Protein AF-A0A7J6HMN9-F1 (afdb_monomer_lite)

InterPro domains:
  IPR002171 Large ribosomal subunit protein uL2 [PTHR13691] (35-119)
  IPR008991 Translation protein SH3-like domain superfamily [SSF50104] (35-118)
  IPR014726 Large ribosomal subunit protein uL2, domain 3 [G3DSA:4.10.950.10] (50-120)
  IPR022669 Large ribosomal subunit protein uL2, C-terminal [PF03947] (35-96)
  IPR022669 Large ribosomal subunit protein uL2, C-terminal [SM01382] (4-98)

Secondary structure (DSSP, 8-state):
---------SSS--STT---EE-SSTTEEEETTEEEE--TT-----S--S-GGGGG----SHHHHHHTT------TT--SSSS----SSS-B-TTS-B-SS---S-TT-GGGTTEEEPPP-

Foldseek 3Di:
DDPPDDAPADDQDDDQAWFWDDDPPPQWIDTPAFIFGDDPPHDDDGDHHHDNCPVVDDLPDPVSVVVVVDDDDDAPQDDDPDDDDSPDPAGADRVRHGPPPDDPDDPDDPRPVGTPGDGDD

Structure (mmCIF, N/CA/C/O backbone):
data_AF-A0A7J6HMN9-F1
#
_entry.id   AF-A0A7J6HMN9-F1
#
loop_
_atom_site.group_PDB
_atom_site.id
_atom_site.type_symbol
_atom_site.label_atom_id
_atom_site.label_alt_id
_atom_site.label_comp_id
_atom_site.label_asym_id
_atom_site.label_entity_id
_atom_site.label_seq_id
_atom_site.pdbx_PDB_ins_code
_atom_site.Cartn_x
_atom_site.Cartn_y
_atom_site.Cartn_z
_atom_site.occupancy
_atom_site.B_iso_or_equiv
_atom_site.auth_seq_id
_atom_site.auth_comp_id
_atom_site.auth_asym_id
_atom_site.auth_atom_id
_atom_site.pdbx_PDB_model_num
ATOM 1 N N . MET A 1 1 ? -4.860 8.380 37.973 1.00 33.72 1 MET A N 1
ATOM 2 C CA . MET A 1 1 ? -3.683 8.611 37.107 1.00 33.72 1 MET A CA 1
ATOM 3 C C . MET A 1 1 ? -4.056 8.237 35.680 1.00 33.72 1 MET A C 1
ATOM 5 O O . MET A 1 1 ? -3.964 7.081 35.296 1.00 33.72 1 MET A O 1
ATOM 9 N N . SER A 1 2 ? -4.600 9.194 34.938 1.00 28.80 2 SER A N 1
ATOM 10 C CA . SER A 1 2 ? -5.082 9.038 33.564 1.00 28.80 2 SER A CA 1
ATOM 11 C C . SER A 1 2 ? -3.951 9.387 32.592 1.00 28.80 2 SER A C 1
ATOM 13 O O . SER A 1 2 ? -3.467 10.518 32.643 1.00 28.80 2 SER A O 1
ATOM 15 N N . PRO A 1 3 ? -3.507 8.483 31.699 1.00 41.59 3 PRO A N 1
ATOM 16 C CA . PRO A 1 3 ? -2.593 8.877 30.645 1.00 41.59 3 PRO A CA 1
ATOM 17 C C . PRO A 1 3 ? -3.414 9.576 29.559 1.00 41.59 3 PRO A C 1
ATOM 19 O O . PRO A 1 3 ? -4.092 8.941 28.751 1.00 41.59 3 PRO A O 1
ATOM 22 N N . THR A 1 4 ? -3.377 10.904 29.558 1.00 38.19 4 THR A N 1
ATOM 23 C CA . THR A 1 4 ? -3.766 11.734 28.420 1.00 38.19 4 THR A CA 1
ATOM 24 C C . THR A 1 4 ? -2.778 11.479 27.285 1.00 38.19 4 THR A C 1
ATOM 26 O O . THR A 1 4 ? -1.744 12.132 27.168 1.00 38.19 4 THR A O 1
ATOM 29 N N . LEU A 1 5 ? -3.062 10.485 26.441 1.00 35.59 5 LEU A N 1
ATOM 30 C CA . LEU A 1 5 ? -2.359 10.386 25.167 1.00 35.59 5 LEU A CA 1
ATOM 31 C C . LEU A 1 5 ? -2.812 11.557 24.279 1.00 35.59 5 LEU A C 1
ATOM 33 O O . LEU A 1 5 ? -4.018 11.766 24.123 1.00 35.59 5 LEU A O 1
ATOM 37 N N . PRO A 1 6 ? -1.868 12.340 23.733 1.00 35.75 6 PRO A N 1
ATOM 38 C CA . PRO A 1 6 ? -2.173 13.561 23.013 1.00 35.75 6 PRO A CA 1
ATOM 39 C C . PRO A 1 6 ? -2.920 13.262 21.715 1.00 35.75 6 PRO A C 1
ATOM 41 O O . PRO A 1 6 ? -2.735 12.228 21.073 1.00 35.75 6 PRO A O 1
ATOM 44 N N . VAL A 1 7 ? -3.755 14.226 21.344 1.00 35.34 7 VAL A N 1
ATOM 45 C CA . VAL A 1 7 ? -4.478 14.371 20.082 1.00 35.34 7 VAL A CA 1
ATOM 46 C C . VAL A 1 7 ? -3.579 14.003 18.891 1.00 35.34 7 VAL A C 1
ATOM 48 O O . VAL A 1 7 ? -2.759 14.799 18.445 1.00 35.34 7 VAL A O 1
ATOM 51 N N . ILE A 1 8 ? -3.750 12.800 18.334 1.00 36.91 8 ILE A N 1
ATOM 52 C CA . ILE A 1 8 ? -3.221 12.450 17.007 1.00 36.91 8 ILE A CA 1
ATOM 53 C C . ILE A 1 8 ? -4.286 12.862 15.985 1.00 36.91 8 ILE A C 1
ATOM 55 O O . ILE A 1 8 ? -4.951 12.026 15.376 1.00 36.91 8 ILE A O 1
ATOM 59 N N . CYS A 1 9 ? -4.501 14.167 15.833 1.00 34.84 9 CYS A N 1
ATOM 60 C CA . CYS A 1 9 ? -5.317 14.692 14.745 1.00 34.84 9 CYS A CA 1
ATOM 61 C C . CYS A 1 9 ? -4.461 14.661 13.467 1.00 34.84 9 CYS A C 1
ATOM 63 O O . CYS A 1 9 ? -3.530 15.448 13.328 1.00 34.84 9 CYS A O 1
ATOM 65 N N . GLY A 1 10 ? -4.716 13.709 12.560 1.00 51.78 10 GLY A N 1
ATOM 66 C CA . GLY A 1 10 ? -4.296 13.850 11.155 1.00 51.78 10 GLY A CA 1
ATOM 67 C C . GLY A 1 10 ? -3.408 12.771 10.523 1.00 51.78 10 GLY A C 1
ATOM 68 O O . GLY A 1 10 ? -2.975 12.958 9.393 1.00 51.78 10 GLY A O 1
ATOM 69 N N . SER A 1 11 ? -3.121 11.637 11.171 1.00 59.47 11 SER A N 1
ATOM 70 C CA . SER A 1 11 ? -2.166 10.662 10.594 1.00 59.47 11 SER A CA 1
ATOM 71 C C . SER A 1 11 ? -2.763 9.607 9.651 1.00 59.47 11 SER A C 1
ATOM 73 O O . SER A 1 11 ? -2.007 8.877 9.008 1.00 59.47 11 SER A O 1
ATOM 75 N N . ILE A 1 12 ? -4.091 9.478 9.581 1.00 65.31 12 ILE A N 1
ATOM 76 C CA . ILE A 1 12 ? -4.723 8.323 8.926 1.00 65.31 12 ILE A CA 1
ATOM 77 C C . ILE A 1 12 ? -4.803 8.514 7.404 1.00 65.31 12 ILE A C 1
ATOM 79 O O . ILE A 1 12 ? -4.440 7.590 6.678 1.00 65.31 12 ILE A O 1
ATOM 83 N N . ASP A 1 13 ? -5.149 9.716 6.923 1.00 59.06 13 ASP A N 1
ATOM 84 C CA . ASP A 1 13 ? -5.422 9.962 5.501 1.00 59.06 13 ASP A CA 1
ATOM 85 C C . ASP A 1 13 ? -4.844 11.296 5.015 1.00 59.06 13 ASP A C 1
ATOM 87 O O . ASP A 1 13 ? -5.445 12.356 5.157 1.00 59.06 13 ASP A O 1
ATOM 91 N N . ILE A 1 14 ? -3.650 11.231 4.420 1.00 60.50 14 ILE A N 1
ATOM 92 C CA . ILE A 1 14 ? -2.904 12.409 3.930 1.00 60.50 14 ILE A CA 1
ATOM 93 C C . ILE A 1 14 ? -2.826 12.420 2.388 1.00 60.50 14 ILE A C 1
ATOM 95 O O . ILE A 1 14 ? -2.354 13.376 1.779 1.00 60.50 14 ILE A O 1
ATOM 99 N N . SER A 1 15 ? -3.282 11.358 1.715 1.00 64.12 15 SER A N 1
ATOM 100 C CA . SER A 1 15 ? -3.125 11.230 0.261 1.00 64.12 15 SER A CA 1
ATOM 101 C C . SER A 1 15 ? -4.363 11.674 -0.522 1.00 64.12 15 SER A C 1
ATOM 103 O O . SER A 1 15 ? -5.499 11.387 -0.151 1.00 64.12 15 SER A O 1
ATOM 105 N N . SER A 1 16 ? -4.110 12.320 -1.660 1.00 58.91 16 SER A N 1
ATOM 106 C CA . SER A 1 16 ? -5.040 13.036 -2.553 1.00 58.91 16 SER A CA 1
ATOM 107 C C . SER A 1 16 ? -6.176 12.227 -3.197 1.00 58.91 16 SER A C 1
ATOM 109 O O . SER A 1 16 ? -6.905 12.729 -4.045 1.00 58.91 16 SER A O 1
ATOM 111 N N . SER A 1 17 ? -6.315 10.949 -2.856 1.00 60.97 17 SER A N 1
ATOM 112 C CA . SER A 1 17 ? -7.344 10.053 -3.411 1.00 60.97 17 SER A CA 1
ATOM 113 C C . SER A 1 17 ? -8.040 9.215 -2.341 1.00 60.97 17 SER A C 1
ATOM 115 O O . SER A 1 17 ? -8.828 8.331 -2.662 1.00 60.97 17 SER A O 1
ATOM 117 N N . THR A 1 18 ? -7.766 9.490 -1.067 1.00 65.69 18 THR A N 1
ATOM 118 C CA . THR A 1 18 ? -8.291 8.701 0.043 1.00 65.69 18 THR A CA 1
ATOM 119 C C . THR A 1 18 ? -9.492 9.378 0.684 1.00 65.69 18 THR A C 1
ATOM 121 O O . THR A 1 18 ? -9.469 10.586 0.917 1.00 65.69 18 THR A O 1
ATOM 124 N N . SER A 1 19 ? -10.528 8.594 0.989 1.00 64.19 19 SER A N 1
ATOM 125 C CA . SER A 1 19 ? -11.664 9.021 1.803 1.00 64.19 19 SER A CA 1
ATOM 126 C C . SER A 1 19 ? -11.886 8.074 2.982 1.00 64.19 19 SER A C 1
ATOM 128 O O . SER A 1 19 ? -11.823 6.849 2.842 1.00 64.19 19 SER A O 1
ATOM 130 N N . ILE A 1 20 ? -12.171 8.664 4.144 1.00 67.94 20 ILE A N 1
ATOM 131 C CA . ILE A 1 20 ? -12.697 7.949 5.305 1.00 67.94 20 ILE A CA 1
ATOM 132 C C . ILE A 1 20 ? -14.179 7.701 5.067 1.00 67.94 20 ILE A C 1
ATOM 134 O O . ILE A 1 20 ? -14.934 8.638 4.806 1.00 67.94 20 ILE A O 1
ATOM 138 N N . LYS A 1 21 ? -14.603 6.445 5.207 1.00 67.38 21 LYS A N 1
ATOM 139 C CA . LYS A 1 21 ? -16.022 6.089 5.264 1.00 67.38 21 LYS A CA 1
ATOM 140 C C . LYS A 1 21 ? -16.345 5.609 6.684 1.00 67.38 21 LYS A C 1
ATOM 142 O O . LYS A 1 21 ? -15.763 4.600 7.100 1.00 67.38 21 LYS A O 1
ATOM 147 N N . PRO A 1 22 ? -17.207 6.315 7.439 1.00 63.06 22 PRO A N 1
ATOM 148 C CA . PRO A 1 22 ? -17.707 5.807 8.711 1.00 63.06 22 PRO A CA 1
ATOM 149 C C . PRO A 1 22 ? -18.654 4.627 8.447 1.00 63.06 22 PRO A C 1
ATOM 151 O O . PRO A 1 22 ? -19.490 4.701 7.547 1.00 63.06 22 PRO A O 1
ATOM 154 N N . TYR A 1 23 ? -18.519 3.534 9.199 1.00 60.91 23 TYR A N 1
ATOM 155 C CA . TYR A 1 23 ? -19.488 2.433 9.176 1.00 60.91 23 TYR A CA 1
ATOM 156 C C . TYR A 1 23 ? -20.472 2.643 10.319 1.00 60.91 23 TYR A C 1
ATOM 158 O O . TYR A 1 23 ? -20.084 3.068 11.400 1.00 60.91 23 TYR A O 1
ATOM 166 N N . ALA A 1 24 ? -21.745 2.335 10.075 1.00 49.50 24 ALA A N 1
ATOM 167 C CA . ALA A 1 24 ? -22.843 2.547 11.020 1.00 49.50 24 ALA A CA 1
ATOM 168 C C . ALA A 1 24 ? -22.782 1.664 12.288 1.00 49.50 24 ALA A C 1
ATOM 170 O O . ALA A 1 24 ? -23.640 1.787 13.154 1.00 49.50 24 ALA A O 1
ATOM 171 N N . LEU A 1 25 ? -21.787 0.779 12.408 1.00 45.41 25 LEU A N 1
ATOM 172 C CA . LEU A 1 25 ? -21.532 0.002 13.620 1.00 45.41 25 LEU A CA 1
ATOM 173 C C . LEU A 1 25 ? -20.460 0.727 14.429 1.00 45.41 25 LEU A C 1
ATOM 175 O O . LEU A 1 25 ? -19.395 1.042 13.893 1.00 45.41 25 LEU A O 1
ATOM 179 N N . GLU A 1 26 ? -20.776 1.018 15.687 1.00 51.31 26 GLU A N 1
ATOM 180 C CA . GLU A 1 26 ? -20.001 1.905 16.550 1.00 51.31 26 GLU A CA 1
ATOM 181 C C . GLU A 1 26 ? -18.478 1.669 16.460 1.00 51.31 26 GLU A C 1
ATOM 183 O O . GLU A 1 26 ? -17.975 0.554 16.581 1.00 51.31 26 GLU A O 1
ATOM 188 N N . GLU A 1 27 ? -17.754 2.769 16.230 1.00 59.12 27 GLU A N 1
ATOM 189 C CA . GLU A 1 27 ? -16.289 2.907 16.298 1.00 59.12 27 GLU A CA 1
ATOM 190 C C . GLU A 1 27 ? -15.428 2.235 15.214 1.00 59.12 27 GLU A C 1
ATOM 192 O O . GLU A 1 27 ? -14.200 2.235 15.329 1.00 59.12 27 GLU A O 1
ATOM 197 N N . ALA A 1 28 ? -16.005 1.738 14.115 1.00 58.47 28 ALA A N 1
ATOM 198 C CA . ALA A 1 28 ? -15.229 1.201 12.992 1.00 58.47 28 ALA A CA 1
ATOM 199 C C . ALA A 1 28 ? -15.070 2.199 11.824 1.00 58.47 28 ALA A C 1
ATOM 201 O O . ALA A 1 28 ? -16.038 2.677 11.231 1.00 58.47 28 ALA A O 1
ATOM 202 N N . CYS A 1 29 ? -13.823 2.456 11.424 1.00 63.69 29 CYS A N 1
ATOM 203 C CA . CYS A 1 29 ? -13.469 3.264 10.257 1.00 63.69 29 CYS A CA 1
ATOM 204 C C . CYS A 1 29 ? -12.817 2.393 9.175 1.00 63.69 29 CYS A C 1
ATOM 206 O O . CYS A 1 29 ? -11.957 1.553 9.482 1.00 63.69 29 CYS A O 1
ATOM 208 N N . THR A 1 30 ? -13.177 2.595 7.897 1.00 63.91 30 THR A N 1
ATOM 209 C CA . THR A 1 30 ? -12.350 2.052 6.807 1.00 63.91 30 THR A CA 1
ATOM 210 C C . THR A 1 30 ? -11.293 3.009 6.334 1.00 63.91 30 THR A C 1
ATOM 212 O O . THR A 1 30 ? -11.588 4.136 5.945 1.00 63.91 30 THR A O 1
ATOM 215 N N . VAL A 1 31 ? -10.095 2.452 6.206 1.00 65.12 31 VAL A N 1
ATOM 216 C CA . VAL A 1 31 ? -8.944 3.093 5.584 1.00 65.12 31 VAL A CA 1
ATOM 217 C C . VAL A 1 31 ? -8.574 2.273 4.352 1.00 65.12 31 VAL A C 1
ATOM 219 O O . VAL A 1 31 ? -8.074 1.146 4.469 1.00 65.12 31 VAL A O 1
ATOM 222 N N . TRP A 1 32 ? -8.869 2.839 3.178 1.00 60.47 32 TRP A N 1
ATOM 223 C CA . TRP A 1 32 ? -8.609 2.333 1.819 1.00 60.47 32 TRP A CA 1
ATOM 224 C C . TRP A 1 32 ? -9.237 0.991 1.407 1.00 60.47 32 TRP A C 1
ATOM 226 O O . TRP A 1 32 ? -9.614 0.870 0.258 1.00 60.47 32 TRP A O 1
ATOM 236 N N . GLU A 1 33 ? -9.354 -0.002 2.293 1.00 67.94 33 GLU A N 1
ATOM 237 C CA . GLU A 1 33 ? -9.931 -1.349 2.046 1.00 67.94 33 GLU A CA 1
ATOM 238 C C . GLU A 1 33 ? -9.914 -2.236 3.321 1.00 67.94 33 GLU A C 1
ATOM 240 O O . GLU A 1 33 ? -10.546 -3.299 3.371 1.00 67.94 33 GLU A O 1
ATOM 245 N N . GLY A 1 34 ? -9.183 -1.825 4.370 1.00 78.88 34 GLY A N 1
ATOM 246 C CA . GLY A 1 34 ? -9.171 -2.467 5.690 1.00 78.88 34 GLY A CA 1
ATOM 247 C C . GLY A 1 34 ? -10.059 -1.738 6.701 1.00 78.88 34 GLY A C 1
ATOM 248 O O . GLY A 1 34 ? -10.296 -0.540 6.562 1.00 78.88 34 GLY A O 1
ATOM 249 N N . VAL A 1 35 ? -10.510 -2.455 7.733 1.00 83.75 35 VAL A N 1
ATOM 250 C CA . VAL A 1 35 ? -11.382 -1.928 8.798 1.00 83.75 35 VAL A CA 1
ATOM 251 C C . VAL A 1 35 ? -10.612 -1.907 10.116 1.00 83.75 35 VAL A C 1
ATOM 253 O O . VAL A 1 35 ? -10.000 -2.918 10.490 1.00 83.75 35 VAL A O 1
ATOM 256 N N . ARG A 1 36 ? -10.634 -0.768 10.814 1.00 85.25 36 ARG A N 1
ATOM 257 C CA . ARG A 1 36 ? -9.992 -0.591 12.123 1.00 85.25 36 ARG A CA 1
ATOM 258 C C . ARG A 1 36 ? -10.886 0.168 13.094 1.00 85.25 36 ARG A C 1
ATOM 260 O O . ARG A 1 36 ? -11.655 1.024 12.672 1.00 85.25 36 ARG A O 1
ATOM 267 N N . LEU A 1 37 ? -10.719 -0.129 14.377 1.00 83.88 37 LEU A N 1
ATOM 268 C CA . LEU A 1 37 ? -11.325 0.622 15.468 1.00 83.88 37 LEU A CA 1
ATOM 269 C C . LEU A 1 37 ? -10.513 1.888 15.757 1.00 83.88 37 LEU A C 1
ATOM 271 O O . LEU A 1 37 ? -9.277 1.841 15.783 1.00 83.88 37 LEU A O 1
ATOM 275 N N . ILE A 1 38 ? -11.204 3.009 15.956 1.00 82.62 38 ILE A N 1
ATOM 276 C CA . ILE A 1 38 ? -10.614 4.313 16.293 1.00 82.62 38 ILE A CA 1
ATOM 277 C C . ILE A 1 38 ? -11.295 4.836 17.565 1.00 82.62 38 ILE A C 1
ATOM 279 O O . ILE A 1 38 ? -12.516 4.757 17.632 1.00 82.62 38 ILE A O 1
ATOM 283 N N . PRO A 1 39 ? -10.553 5.401 18.539 1.00 82.00 39 PRO A N 1
ATOM 284 C CA . PRO A 1 39 ? -11.154 5.970 19.745 1.00 82.00 39 PRO A CA 1
ATOM 285 C C . PRO A 1 39 ? -12.147 7.103 19.441 1.00 82.00 39 PRO A C 1
ATOM 287 O O . PRO A 1 39 ? -11.827 7.988 18.643 1.00 82.00 39 PRO A O 1
ATOM 290 N N . LYS A 1 40 ? -13.274 7.156 20.170 1.00 79.38 40 LYS A N 1
ATOM 291 C CA . LYS A 1 40 ? -14.298 8.225 20.065 1.00 79.38 40 LYS A CA 1
ATOM 292 C C . LYS A 1 40 ? -13.754 9.659 20.156 1.00 79.38 40 LYS A C 1
ATOM 294 O O . LYS A 1 40 ? -14.310 10.564 19.546 1.00 79.38 40 LYS A O 1
ATOM 299 N N . ASN A 1 41 ? -12.657 9.874 20.884 1.00 82.12 41 ASN A N 1
ATOM 300 C CA . ASN A 1 41 ? -12.072 11.206 21.10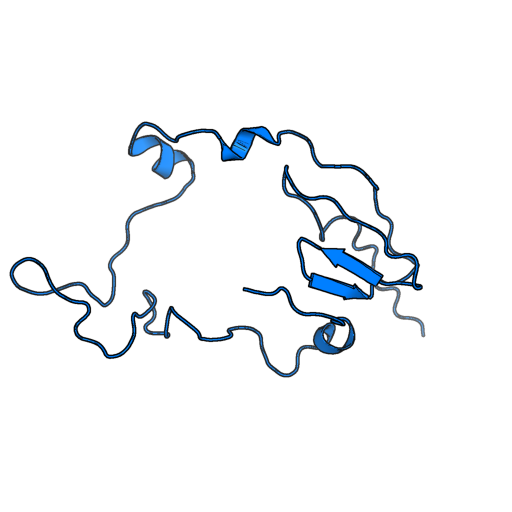0 1.00 82.12 41 ASN A CA 1
ATOM 301 C C . ASN A 1 41 ? -11.228 11.717 19.914 1.00 82.12 41 ASN A C 1
ATOM 303 O O . ASN A 1 41 ? -10.600 12.771 20.013 1.00 82.12 41 ASN A O 1
ATOM 307 N N . CYS A 1 42 ? -11.140 10.968 18.811 1.00 78.31 42 CYS A N 1
ATOM 308 C CA . CYS A 1 42 ? -10.369 11.367 17.639 1.00 78.31 42 CYS A CA 1
ATOM 309 C C . CYS A 1 42 ? -11.199 12.272 16.719 1.00 78.31 42 CYS A C 1
ATOM 311 O O . CYS A 1 42 ? -12.277 11.899 16.264 1.00 78.31 42 CYS A O 1
ATOM 313 N N . SER A 1 43 ? -10.674 13.454 16.402 1.00 78.75 43 SER A N 1
ATOM 314 C CA . SER A 1 43 ? -11.267 14.360 15.418 1.00 78.75 43 SER A CA 1
ATOM 315 C C . SER A 1 43 ? -10.955 13.902 13.993 1.00 78.75 43 SER A C 1
ATOM 317 O O . SER A 1 43 ? -9.797 13.626 13.667 1.00 78.75 43 SER A O 1
ATOM 319 N N . ALA A 1 44 ? -11.963 13.899 13.122 1.00 75.31 44 ALA A N 1
ATOM 320 C CA . ALA A 1 44 ? -11.811 13.563 11.712 1.00 75.31 44 ALA A CA 1
ATOM 321 C C . ALA A 1 44 ? -12.598 14.534 10.826 1.00 75.31 44 ALA A C 1
ATOM 323 O O . ALA A 1 44 ? -13.663 15.019 11.205 1.00 75.31 44 ALA A O 1
ATOM 324 N N . THR A 1 45 ? -12.093 14.772 9.615 1.00 76.44 45 THR A N 1
ATOM 325 C CA . THR A 1 45 ? -12.798 15.544 8.586 1.00 76.44 45 THR A CA 1
ATOM 326 C C . THR A 1 45 ? -13.354 14.584 7.542 1.00 76.44 45 THR A C 1
ATOM 328 O O . THR A 1 45 ? -12.597 13.875 6.882 1.00 76.44 45 THR A O 1
ATOM 331 N N . VAL A 1 46 ? -14.675 14.576 7.355 1.00 75.06 46 VAL A N 1
ATOM 332 C CA . VAL A 1 46 ? -15.345 13.729 6.353 1.00 75.06 46 VAL A CA 1
ATOM 333 C C . VAL A 1 46 ? -15.310 14.421 4.990 1.00 75.06 46 VAL A C 1
ATOM 335 O O . VAL A 1 46 ? -16.301 14.989 4.538 1.00 75.06 46 VAL A O 1
ATOM 338 N N . LYS A 1 47 ? -14.137 14.441 4.350 1.00 73.69 47 LYS A N 1
ATOM 339 C CA . LYS A 1 47 ? -13.952 14.965 2.989 1.00 73.69 47 LYS A CA 1
ATOM 340 C C . LYS A 1 47 ? -12.882 14.175 2.246 1.00 73.69 47 LYS A C 1
ATOM 342 O O . LYS A 1 47 ? -11.969 13.619 2.850 1.00 73.69 47 LYS A O 1
ATOM 347 N N . GLN A 1 48 ? -12.991 14.147 0.923 1.00 78.81 48 GLN A N 1
ATOM 348 C CA . GLN A 1 48 ? -11.918 13.660 0.064 1.00 78.81 48 GLN A CA 1
ATOM 349 C C . GLN A 1 48 ? -10.795 14.704 0.006 1.00 78.81 48 GLN A C 1
ATOM 351 O O . GLN A 1 48 ? -11.059 15.895 -0.166 1.00 78.81 48 GLN A O 1
ATOM 356 N N . VAL A 1 49 ? -9.542 14.261 0.125 1.00 82.94 49 VAL A N 1
ATOM 357 C CA . VAL A 1 49 ? -8.375 15.132 -0.085 1.00 82.94 49 VAL A CA 1
ATOM 358 C C . VAL A 1 49 ? -8.304 15.519 -1.570 1.00 82.94 49 VAL A C 1
ATOM 360 O O . VAL A 1 49 ? -8.440 14.658 -2.436 1.00 82.94 49 VAL A O 1
ATOM 363 N N . GLY A 1 50 ? -8.111 16.805 -1.880 1.00 81.81 50 GLY A N 1
ATOM 364 C CA . GLY A 1 50 ? -8.028 17.304 -3.262 1.00 81.81 50 GLY A CA 1
ATOM 365 C C . GLY A 1 50 ? -6.791 16.814 -4.035 1.00 81.81 50 GLY A C 1
ATOM 366 O O . GLY A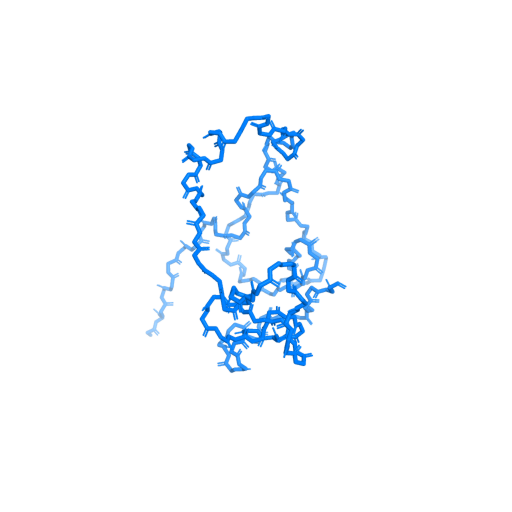 1 50 ? -5.926 16.143 -3.479 1.00 81.81 50 GLY A O 1
ATOM 367 N N . ASN A 1 51 ? -6.671 17.202 -5.315 1.00 84.38 51 ASN A N 1
ATOM 368 C CA . ASN A 1 51 ? -5.584 16.809 -6.239 1.00 84.38 51 ASN A CA 1
ATOM 369 C C . ASN A 1 51 ? -5.594 15.319 -6.665 1.00 84.38 51 ASN A C 1
ATOM 371 O O . ASN A 1 51 ? -4.555 14.661 -6.763 1.00 84.38 51 ASN A O 1
ATOM 375 N N . VAL A 1 52 ? -6.782 14.790 -6.969 1.00 84.06 52 VAL A N 1
ATOM 376 C CA . VAL A 1 52 ? -7.008 13.397 -7.417 1.00 84.06 52 VAL A CA 1
ATOM 377 C C . VAL A 1 52 ? -6.203 13.044 -8.681 1.00 84.06 52 VAL A C 1
ATOM 379 O O . VAL A 1 52 ? -5.749 11.914 -8.856 1.00 84.06 52 VAL A O 1
ATOM 382 N N . VAL A 1 53 ? -5.954 14.040 -9.534 1.00 86.69 53 VAL A N 1
ATOM 383 C CA . VAL A 1 53 ? -5.276 13.920 -10.837 1.00 86.69 53 VAL A CA 1
ATOM 384 C C . VAL A 1 53 ? -3.762 13.694 -10.700 1.00 86.69 53 VAL A C 1
ATOM 386 O O . VAL A 1 53 ? -3.093 13.344 -11.669 1.00 86.69 53 VAL A O 1
ATOM 389 N N . VAL A 1 54 ? -3.175 13.841 -9.504 1.00 86.00 54 VAL A N 1
ATOM 390 C CA . VAL A 1 54 ? -1.716 13.706 -9.316 1.00 86.00 54 VAL A CA 1
ATOM 391 C C . VAL A 1 54 ? -1.169 12.356 -9.793 1.00 86.00 54 VAL A C 1
ATOM 393 O O . VAL A 1 54 ? -0.069 12.305 -10.339 1.00 86.00 54 VAL A O 1
ATOM 396 N N . ASN A 1 55 ? -1.957 11.286 -9.661 1.00 83.69 55 ASN A N 1
ATOM 397 C CA . ASN A 1 55 ? -1.569 9.934 -10.069 1.00 83.69 55 ASN A CA 1
ATOM 398 C C . ASN A 1 55 ? -1.622 9.718 -11.591 1.00 83.69 55 ASN A C 1
ATOM 400 O O . ASN A 1 55 ? -1.052 8.749 -12.081 1.00 83.69 55 ASN A O 1
ATOM 404 N N . GLN A 1 56 ? -2.278 10.609 -12.341 1.00 86.50 56 GLN A N 1
ATOM 405 C CA . GLN A 1 56 ? -2.353 10.549 -13.805 1.00 86.50 56 GLN A CA 1
ATOM 406 C C . GLN A 1 56 ? -1.140 11.211 -14.483 1.00 86.50 56 GLN A C 1
ATOM 408 O O . GLN A 1 56 ? -0.965 11.094 -15.694 1.00 86.50 56 GLN A O 1
ATOM 413 N N . LYS A 1 57 ? -0.273 11.896 -13.724 1.00 86.31 57 LYS A N 1
ATOM 414 C CA . LYS A 1 57 ? 0.910 12.575 -14.266 1.00 86.31 57 LYS A CA 1
ATOM 415 C C . LYS A 1 57 ? 2.006 11.569 -14.627 1.00 86.31 57 LYS A C 1
ATOM 417 O O . LYS A 1 57 ? 2.490 10.826 -13.774 1.00 86.31 57 LYS A O 1
ATOM 422 N N . SER A 1 58 ? 2.459 11.592 -15.879 1.00 85.81 58 SER A N 1
ATOM 423 C CA . SER A 1 58 ? 3.641 10.848 -16.319 1.00 85.81 58 SER A CA 1
ATOM 424 C C . SER A 1 58 ? 4.913 11.672 -16.070 1.00 85.81 58 SER A C 1
ATOM 426 O O . SER A 1 58 ? 4.947 12.881 -16.279 1.00 85.81 58 SER A O 1
ATOM 428 N N . LEU A 1 59 ? 5.988 11.027 -15.599 1.00 83.81 59 LEU A N 1
ATOM 429 C CA . LEU A 1 59 ? 7.245 11.725 -15.274 1.00 83.81 59 LEU A CA 1
ATOM 430 C C . LEU A 1 59 ? 8.079 12.091 -16.517 1.00 83.81 59 LEU A C 1
ATOM 432 O O . LEU A 1 59 ? 9.041 12.841 -16.386 1.00 83.81 59 LEU A O 1
ATOM 436 N N . GLY A 1 60 ? 7.710 11.591 -17.707 1.00 89.06 60 GLY A N 1
ATOM 437 C CA . GLY A 1 60 ? 8.240 11.959 -19.030 1.00 89.06 60 GLY A CA 1
ATOM 438 C C . GLY A 1 60 ? 9.727 11.661 -19.267 1.00 89.06 60 GLY A C 1
ATOM 439 O O . GLY A 1 60 ? 10.078 10.863 -20.128 1.00 89.06 60 GLY A O 1
ATOM 440 N N . ARG A 1 61 ? 10.614 12.301 -18.500 1.00 88.50 61 ARG A N 1
ATOM 441 C CA . ARG A 1 61 ? 12.076 12.228 -18.616 1.00 88.50 61 ARG A CA 1
ATOM 442 C C . ARG A 1 61 ? 12.690 11.507 -17.419 1.00 88.50 61 ARG A C 1
ATOM 444 O O . ARG A 1 61 ? 12.248 11.662 -16.281 1.00 88.50 61 ARG A O 1
ATOM 451 N N . ALA A 1 62 ? 13.793 10.794 -17.651 1.00 83.19 62 ALA A N 1
ATOM 452 C CA . ALA A 1 62 ? 14.533 10.099 -16.594 1.00 83.19 62 ALA A CA 1
ATOM 453 C C . ALA A 1 62 ? 14.969 11.034 -15.443 1.00 83.19 62 ALA A C 1
ATOM 455 O O . ALA A 1 62 ? 14.926 10.639 -14.277 1.00 83.19 62 ALA A O 1
ATOM 456 N N . GLY A 1 63 ? 15.327 12.288 -15.755 1.00 85.88 63 GLY A N 1
ATOM 457 C CA . GLY A 1 63 ? 15.733 13.298 -14.770 1.00 85.88 63 GLY A CA 1
ATOM 458 C C . GLY A 1 63 ? 14.636 13.690 -13.774 1.00 85.88 63 GLY A C 1
ATOM 459 O O . GLY A 1 63 ? 14.940 13.937 -12.611 1.00 85.88 63 GLY A O 1
ATOM 460 N N . SER A 1 64 ? 13.360 13.636 -14.171 1.00 87.62 64 SER A N 1
ATOM 461 C CA . SER A 1 64 ? 12.234 13.989 -13.293 1.00 87.62 64 SER A CA 1
ATOM 462 C C . SER A 1 64 ? 12.152 13.075 -12.060 1.00 87.62 64 SER A C 1
ATOM 464 O O . SER A 1 64 ? 11.880 13.528 -10.950 1.00 87.62 64 SER A O 1
ATOM 466 N N . LYS A 1 65 ? 12.515 11.789 -12.198 1.00 85.56 65 LYS A N 1
ATOM 467 C CA . LYS A 1 65 ? 12.606 10.857 -11.056 1.00 85.56 65 LYS A CA 1
ATOM 468 C C . LYS A 1 65 ? 13.691 11.255 -10.048 1.00 85.56 65 LYS A C 1
ATOM 470 O O . LYS A 1 65 ? 13.519 11.001 -8.856 1.00 85.56 65 LYS A O 1
ATOM 475 N N . ARG A 1 66 ? 14.779 11.890 -10.504 1.00 85.31 66 ARG A N 1
ATOM 476 C CA . ARG A 1 66 ? 15.866 12.362 -9.630 1.00 85.31 66 ARG A CA 1
ATOM 477 C C . ARG A 1 66 ? 15.440 13.579 -8.810 1.00 85.31 66 ARG A C 1
ATOM 479 O O . ARG A 1 66 ? 15.828 13.661 -7.652 1.00 85.31 66 ARG A O 1
ATOM 486 N N . TRP A 1 67 ? 14.595 14.455 -9.361 1.00 89.06 67 TRP A N 1
ATOM 487 C CA . TRP A 1 67 ? 13.992 15.571 -8.613 1.00 89.06 67 TRP A CA 1
ATOM 488 C C . TRP A 1 67 ? 13.100 15.089 -7.461 1.00 89.06 67 TRP A C 1
ATOM 490 O O . TRP A 1 67 ? 13.016 15.745 -6.433 1.00 89.06 67 TRP A O 1
ATOM 500 N N . LEU A 1 68 ? 12.508 13.897 -7.592 1.00 87.44 68 LEU A N 1
ATOM 501 C CA . LEU A 1 68 ? 11.753 13.223 -6.527 1.00 87.44 68 LEU A CA 1
ATOM 502 C C . LEU A 1 68 ? 12.640 12.428 -5.544 1.00 87.44 68 LEU A C 1
ATOM 504 O O . LEU A 1 68 ? 12.123 11.631 -4.763 1.00 87.44 68 LEU A O 1
ATOM 508 N N . GLY A 1 69 ? 13.969 12.560 -5.621 1.00 87.12 69 GLY A N 1
ATOM 509 C CA . GLY A 1 69 ? 14.916 11.866 -4.741 1.00 87.12 69 GLY A CA 1
ATOM 510 C C . GLY A 1 69 ? 15.111 10.370 -5.027 1.00 87.12 69 GLY A C 1
ATOM 511 O O . GLY A 1 69 ? 15.795 9.689 -4.266 1.00 87.12 69 GLY A O 1
ATOM 512 N N . LYS A 1 70 ? 14.554 9.822 -6.118 1.00 84.19 70 LYS A N 1
ATOM 513 C CA . LYS A 1 70 ? 14.703 8.396 -6.469 1.00 84.19 70 LYS A CA 1
ATOM 514 C C . LYS A 1 70 ? 15.967 8.171 -7.305 1.00 84.19 70 LYS A C 1
ATOM 516 O O . LYS A 1 70 ? 16.051 8.640 -8.442 1.00 84.19 70 LYS A O 1
ATOM 521 N N . ARG A 1 71 ? 16.936 7.429 -6.755 1.00 83.50 71 ARG A N 1
ATOM 522 C CA . ARG A 1 71 ? 18.231 7.102 -7.388 1.00 83.50 71 ARG A CA 1
ATOM 523 C C . ARG A 1 71 ? 18.345 5.594 -7.686 1.00 83.50 71 ARG A C 1
ATOM 525 O O . ARG A 1 71 ? 17.741 4.805 -6.960 1.00 83.50 71 ARG A O 1
ATOM 532 N N . PRO A 1 72 ? 19.079 5.186 -8.737 1.00 78.50 72 PRO A N 1
ATOM 533 C CA . PRO A 1 72 ? 19.406 3.778 -8.976 1.00 78.50 72 PRO A CA 1
ATOM 534 C C . PRO A 1 72 ? 20.392 3.257 -7.915 1.00 78.50 72 PRO A C 1
ATOM 536 O O . PRO A 1 72 ? 21.224 4.024 -7.435 1.00 78.50 72 PRO A O 1
ATOM 539 N N . VAL A 1 73 ? 20.278 1.977 -7.548 1.00 81.38 73 VAL A N 1
ATOM 540 C CA . VAL A 1 73 ? 21.104 1.291 -6.534 1.00 81.38 73 VAL A CA 1
ATOM 541 C C . VAL A 1 73 ? 21.360 -0.146 -6.994 1.00 81.38 73 VAL A C 1
ATOM 543 O O . VAL A 1 73 ? 20.521 -0.718 -7.696 1.00 81.38 73 VAL A O 1
ATOM 546 N N . ASP A 1 74 ? 22.484 -0.724 -6.576 1.00 83.69 74 ASP A N 1
ATOM 547 C CA . ASP A 1 74 ? 22.833 -2.123 -6.830 1.00 83.69 74 ASP A CA 1
ATOM 548 C C . ASP A 1 74 ? 21.831 -3.114 -6.216 1.00 83.69 74 ASP A C 1
ATOM 550 O O . ASP A 1 74 ? 21.139 -2.826 -5.230 1.00 83.69 74 ASP A O 1
ATOM 554 N N . HIS A 1 75 ? 21.735 -4.305 -6.818 1.00 80.44 75 HIS A N 1
ATOM 555 C CA . HIS A 1 75 ? 20.722 -5.300 -6.470 1.00 80.44 75 HIS A CA 1
ATOM 556 C C . HIS A 1 75 ? 21.298 -6.727 -6.369 1.00 80.44 75 HIS A C 1
ATOM 558 O O . HIS A 1 75 ? 22.072 -7.126 -7.233 1.00 80.44 75 HIS A O 1
ATOM 564 N N . PRO A 1 76 ? 20.872 -7.552 -5.389 1.00 81.25 76 PRO A N 1
ATOM 565 C CA . PRO A 1 76 ? 21.339 -8.926 -5.177 1.00 81.25 76 PRO A CA 1
ATOM 566 C C . PRO A 1 76 ? 21.014 -9.947 -6.277 1.00 81.25 76 PRO A C 1
ATOM 568 O O . PRO A 1 76 ? 21.333 -11.119 -6.083 1.00 81.25 76 PRO A O 1
ATOM 571 N N . HIS A 1 77 ? 20.380 -9.540 -7.381 1.00 83.31 77 HIS A N 1
ATOM 572 C CA . HIS A 1 77 ? 20.254 -10.353 -8.605 1.00 83.31 77 HIS A CA 1
ATOM 573 C C . HIS A 1 77 ? 21.214 -9.893 -9.714 1.00 83.31 77 HIS A C 1
ATOM 575 O O . HIS A 1 77 ? 21.082 -10.330 -10.851 1.00 83.31 77 HIS A O 1
ATOM 581 N N . GLY A 1 78 ? 22.120 -8.959 -9.418 1.00 77.25 78 GLY A N 1
ATOM 582 C CA . GLY A 1 78 ? 23.145 -8.502 -10.350 1.00 77.25 78 GLY A CA 1
ATOM 583 C C . GLY A 1 78 ? 24.316 -9.479 -10.429 1.00 77.25 78 GLY A C 1
ATOM 584 O O . GLY A 1 78 ? 24.673 -10.098 -9.429 1.00 77.25 78 GLY A O 1
ATOM 585 N N . GLY A 1 79 ? 24.919 -9.573 -11.617 1.00 72.44 79 GLY A N 1
ATOM 586 C CA . GLY A 1 79 ? 26.144 -10.338 -11.859 1.00 72.44 79 GLY A CA 1
ATOM 587 C C . GLY A 1 79 ? 25.911 -11.684 -12.542 1.00 72.44 79 GLY A C 1
ATOM 588 O O . GLY A 1 79 ? 25.927 -12.716 -11.883 1.00 72.44 79 GLY A O 1
ATOM 589 N N . CYS A 1 80 ? 25.749 -11.667 -13.867 1.00 64.88 80 CYS A N 1
ATOM 590 C CA . CYS A 1 80 ? 26.043 -12.786 -14.770 1.00 64.88 80 CYS A CA 1
ATOM 591 C C . CYS A 1 80 ? 26.499 -12.203 -16.118 1.00 64.88 80 CYS A C 1
ATOM 593 O O . CYS A 1 80 ? 26.238 -11.032 -16.408 1.00 64.88 80 CYS A O 1
ATOM 595 N N . GLU A 1 81 ? 27.133 -13.014 -16.959 1.00 78.12 81 GLU A N 1
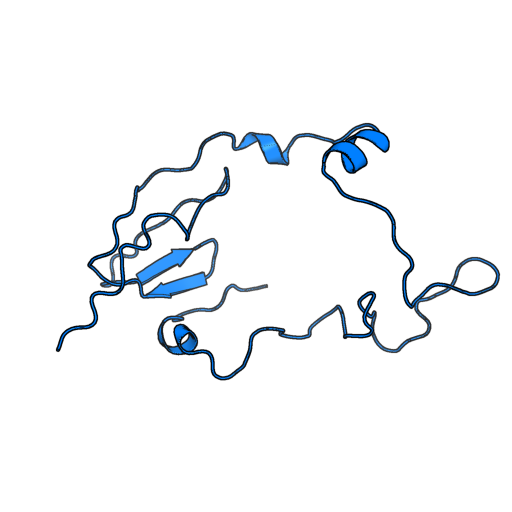ATOM 596 C CA . GLU A 1 81 ? 27.382 -12.661 -18.356 1.00 78.12 81 GLU A CA 1
ATOM 597 C C . GLU A 1 81 ? 26.041 -12.590 -19.113 1.00 78.12 81 GLU A C 1
ATOM 599 O O . GLU A 1 81 ? 25.278 -13.554 -19.163 1.00 78.12 81 GLU A O 1
ATOM 604 N N . GLY A 1 82 ? 25.706 -11.420 -19.664 1.00 80.81 82 GLY A N 1
ATOM 605 C CA . GLY A 1 82 ? 24.451 -11.206 -20.391 1.00 80.81 82 GLY A CA 1
ATOM 606 C C . GLY A 1 82 ? 23.211 -11.033 -19.498 1.00 80.81 82 GLY A C 1
ATOM 607 O O . GLY A 1 82 ? 23.260 -10.455 -18.413 1.00 80.81 82 GLY A O 1
ATOM 608 N N . ARG A 1 83 ? 22.039 -11.457 -19.993 1.00 78.25 83 ARG A N 1
ATOM 609 C CA . ARG A 1 83 ? 20.767 -11.348 -19.256 1.00 78.25 83 ARG A CA 1
ATOM 610 C C . ARG A 1 83 ? 20.629 -12.514 -18.276 1.00 78.25 83 ARG A C 1
ATOM 612 O O . ARG A 1 83 ? 20.475 -13.654 -18.699 1.00 78.25 83 ARG A O 1
ATOM 619 N N . ALA A 1 84 ? 20.614 -12.213 -16.980 1.00 78.44 84 ALA A N 1
ATOM 620 C CA . ALA A 1 84 ? 20.467 -13.214 -15.929 1.00 78.44 84 ALA A CA 1
ATOM 621 C C . ALA A 1 84 ? 18.991 -13.463 -15.557 1.00 78.44 84 ALA A C 1
ATOM 623 O O . ALA A 1 84 ? 18.256 -12.499 -15.306 1.00 78.44 84 ALA A O 1
ATOM 624 N N . PRO A 1 85 ? 18.537 -14.724 -15.427 1.00 80.31 85 PRO A N 1
ATOM 625 C CA . PRO A 1 85 ? 17.372 -15.019 -14.602 1.00 80.31 85 PRO A CA 1
ATOM 626 C C . PRO A 1 85 ? 17.708 -14.744 -13.125 1.00 80.31 85 PRO A C 1
ATOM 628 O O . PRO A 1 85 ? 18.867 -14.699 -12.732 1.00 80.31 85 PRO A O 1
ATOM 631 N N . ILE A 1 86 ? 16.692 -14.621 -12.266 1.00 82.06 86 ILE A N 1
ATOM 632 C CA . ILE A 1 86 ? 16.860 -14.319 -10.826 1.00 82.06 86 ILE A CA 1
ATOM 633 C C . ILE A 1 86 ? 17.810 -15.304 -10.101 1.00 82.06 86 ILE A C 1
ATOM 635 O O . ILE A 1 86 ? 18.341 -14.979 -9.041 1.00 82.06 86 ILE A O 1
ATOM 639 N N . GLY A 1 87 ? 17.987 -16.529 -10.616 1.00 81.94 87 GLY A N 1
ATOM 640 C CA . GLY A 1 87 ? 18.929 -17.531 -10.087 1.00 81.94 87 GLY A CA 1
ATOM 641 C C . GLY A 1 87 ? 18.587 -18.082 -8.694 1.00 81.94 87 GLY A C 1
ATOM 642 O O . GLY A 1 87 ? 19.272 -18.955 -8.170 1.00 81.94 87 GLY A O 1
ATOM 643 N N . ARG A 1 88 ? 17.510 -17.594 -8.068 1.00 82.00 88 ARG A N 1
ATOM 644 C CA . ARG A 1 88 ? 17.064 -17.959 -6.719 1.00 82.00 88 ARG A CA 1
ATOM 645 C C . ARG A 1 88 ? 15.613 -18.416 -6.728 1.00 82.00 88 ARG A C 1
ATOM 647 O O . ARG A 1 88 ? 14.796 -17.910 -7.490 1.00 82.00 88 ARG A O 1
ATOM 654 N N . LYS A 1 89 ? 15.260 -19.292 -5.778 1.00 85.44 89 LYS A N 1
ATOM 655 C CA . LYS A 1 89 ? 13.885 -19.807 -5.596 1.00 85.44 89 LYS A CA 1
ATOM 656 C C . LYS A 1 89 ? 12.832 -18.701 -5.426 1.00 85.44 89 LYS A C 1
ATOM 658 O O . LYS A 1 89 ? 11.665 -18.919 -5.730 1.00 85.44 89 LYS A O 1
ATOM 663 N N . LYS A 1 90 ? 13.207 -17.543 -4.868 1.00 88.38 90 LYS A N 1
ATOM 664 C CA . LYS A 1 90 ? 12.327 -16.378 -4.683 1.00 88.38 90 LYS A CA 1
ATOM 665 C C . LYS A 1 90 ? 13.108 -15.082 -4.921 1.00 88.38 90 LYS A C 1
ATOM 667 O O . LYS A 1 90 ? 14.270 -15.016 -4.514 1.00 88.38 90 LYS A O 1
ATOM 672 N N . PRO A 1 91 ? 12.476 -14.038 -5.485 1.00 90.38 91 PRO A N 1
ATOM 673 C CA . PRO A 1 91 ? 13.104 -12.731 -5.612 1.00 90.38 91 PRO A CA 1
ATOM 674 C C . PRO A 1 91 ? 13.362 -12.121 -4.231 1.00 90.38 91 PRO A C 1
ATOM 676 O O . PRO A 1 91 ? 12.539 -12.236 -3.312 1.00 90.38 91 PRO A O 1
ATOM 679 N N . LEU A 1 92 ? 14.512 -11.465 -4.100 1.00 90.44 92 LEU A N 1
ATOM 680 C CA . LEU A 1 92 ? 14.971 -10.820 -2.878 1.00 90.44 92 LEU A CA 1
ATOM 681 C C . LEU A 1 92 ? 14.912 -9.295 -2.988 1.00 90.44 92 LEU A C 1
ATOM 683 O O . LEU A 1 92 ? 14.961 -8.731 -4.077 1.00 90.44 92 LEU A O 1
ATOM 687 N N . THR A 1 93 ? 14.805 -8.636 -1.841 1.00 89.50 93 THR A N 1
ATOM 688 C CA . THR A 1 93 ? 15.055 -7.203 -1.684 1.00 89.50 93 THR A CA 1
ATOM 689 C C . THR A 1 93 ? 16.562 -6.928 -1.726 1.00 89.50 93 THR A C 1
ATOM 691 O O . THR A 1 93 ? 17.334 -7.868 -1.540 1.00 89.50 93 THR A O 1
ATOM 694 N N . PRO A 1 94 ? 17.004 -5.664 -1.897 1.00 87.31 94 PRO A N 1
ATOM 695 C CA . PRO A 1 94 ? 18.420 -5.287 -1.809 1.00 87.31 94 PRO A CA 1
ATOM 696 C C . PRO A 1 94 ? 19.158 -5.837 -0.580 1.00 87.31 94 PRO A C 1
ATOM 698 O O . PRO A 1 94 ? 20.325 -6.189 -0.663 1.00 87.31 94 PRO A O 1
ATOM 701 N N . TRP A 1 95 ? 18.442 -5.999 0.534 1.00 87.00 95 TRP A N 1
ATOM 702 C CA . TRP A 1 95 ? 18.968 -6.506 1.804 1.00 87.00 95 TRP A CA 1
ATOM 703 C C . TRP A 1 95 ? 18.798 -8.023 2.002 1.00 87.00 95 TRP A C 1
ATOM 705 O O . TRP A 1 95 ? 18.921 -8.513 3.119 1.00 87.00 95 TRP A O 1
ATOM 715 N N . GLY A 1 96 ? 18.435 -8.777 0.961 1.00 87.25 96 GLY A N 1
ATOM 716 C CA . GLY A 1 96 ? 18.375 -10.243 1.009 1.00 87.25 96 GLY A CA 1
ATOM 717 C C . GLY A 1 96 ? 17.089 -10.854 1.586 1.00 87.25 96 GLY A C 1
ATOM 718 O O . GLY A 1 96 ? 16.984 -12.074 1.702 1.00 87.25 96 GLY A O 1
ATOM 719 N N . TYR A 1 97 ? 16.064 -10.061 1.908 1.00 89.50 97 TYR A N 1
ATOM 720 C CA . TYR A 1 97 ? 14.771 -10.596 2.359 1.00 89.50 97 TYR A CA 1
ATOM 721 C C . TYR A 1 97 ? 13.887 -11.003 1.179 1.00 89.50 97 TYR A C 1
ATOM 723 O O . TYR A 1 97 ? 13.949 -10.405 0.114 1.00 89.50 97 TYR A O 1
ATOM 731 N N . ARG A 1 98 ? 12.984 -11.974 1.364 1.00 90.38 98 ARG A N 1
ATOM 732 C CA . ARG A 1 98 ? 12.003 -12.362 0.328 1.00 90.38 98 ARG A CA 1
ATOM 733 C C . ARG A 1 98 ? 11.085 -11.183 -0.026 1.00 90.38 98 ARG A C 1
ATOM 735 O O . ARG A 1 98 ? 10.371 -10.697 0.850 1.00 90.38 98 ARG A O 1
ATOM 742 N N . ALA A 1 99 ? 11.069 -10.778 -1.297 1.00 89.75 99 ALA A N 1
ATOM 743 C CA . ALA A 1 99 ? 10.285 -9.639 -1.782 1.00 89.75 99 ALA A CA 1
ATOM 744 C C . ALA A 1 99 ? 8.788 -9.962 -1.931 1.00 89.75 99 ALA A C 1
ATOM 746 O O . ALA A 1 99 ? 7.932 -9.123 -1.654 1.00 89.75 99 ALA A O 1
ATOM 747 N N . LEU A 1 100 ? 8.457 -11.193 -2.335 1.00 89.06 100 LEU A N 1
ATOM 748 C CA . LEU A 1 100 ? 7.080 -11.613 -2.600 1.00 89.06 100 LEU A CA 1
ATOM 749 C C . LEU A 1 100 ? 6.528 -12.518 -1.491 1.00 89.06 100 LEU A C 1
ATOM 751 O O . LEU A 1 100 ? 7.212 -13.404 -0.975 1.00 89.06 100 LEU A O 1
ATOM 755 N N . GLY A 1 101 ? 5.260 -12.291 -1.132 1.00 87.06 101 GLY A N 1
ATOM 756 C CA . GLY A 1 101 ? 4.469 -13.154 -0.242 1.00 87.06 101 GLY A CA 1
ATOM 757 C C . GLY A 1 101 ? 4.843 -13.120 1.247 1.00 87.06 101 GLY A C 1
ATOM 758 O O . GLY A 1 101 ? 4.145 -13.721 2.059 1.00 87.06 101 GLY A O 1
ATOM 759 N N . ARG A 1 102 ? 5.908 -12.413 1.645 1.00 88.38 102 ARG A N 1
ATOM 760 C CA . ARG A 1 102 ? 6.296 -12.288 3.056 1.00 88.38 102 ARG A CA 1
ATOM 761 C C . ARG A 1 102 ? 5.489 -11.183 3.741 1.00 88.38 102 ARG A C 1
ATOM 763 O O . ARG A 1 102 ? 5.606 -10.015 3.380 1.00 88.38 102 ARG A O 1
ATOM 770 N N . ARG A 1 103 ? 4.717 -11.529 4.777 1.00 88.19 103 ARG A N 1
ATOM 771 C CA . ARG A 1 103 ? 4.123 -10.532 5.687 1.00 88.19 103 ARG A CA 1
ATOM 772 C C . ARG A 1 103 ? 5.232 -9.925 6.554 1.00 88.19 103 ARG A C 1
ATOM 774 O O . ARG A 1 103 ? 5.931 -10.654 7.249 1.00 88.19 103 ARG A O 1
ATOM 781 N N . SER A 1 104 ? 5.405 -8.605 6.493 1.00 89.25 104 SER A N 1
ATOM 782 C CA . SER A 1 104 ? 6.447 -7.867 7.230 1.00 89.25 104 SER A CA 1
ATOM 783 C C . SER A 1 104 ? 5.974 -7.283 8.566 1.00 89.25 104 SER A C 1
ATOM 785 O O . SER A 1 104 ? 6.794 -6.862 9.378 1.00 89.25 104 SER A O 1
ATOM 787 N N . ARG A 1 105 ? 4.658 -7.254 8.818 1.00 88.75 105 ARG A N 1
ATOM 788 C CA . ARG A 1 105 ? 4.095 -6.763 10.083 1.00 88.75 105 ARG A CA 1
ATOM 789 C C . ARG A 1 105 ? 4.472 -7.707 11.233 1.00 88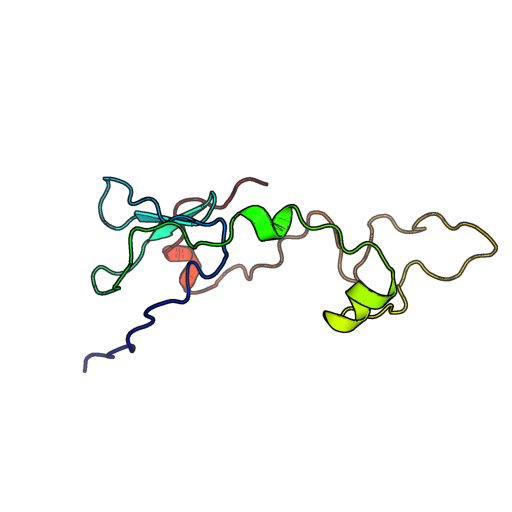.75 1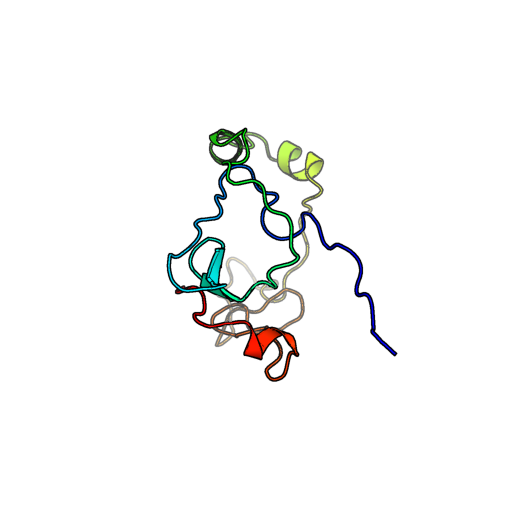05 ARG A C 1
ATOM 791 O O . ARG A 1 105 ? 4.301 -8.917 11.110 1.00 88.75 105 ARG A O 1
ATOM 798 N N . LYS A 1 106 ? 4.948 -7.144 12.350 1.00 91.94 106 LYS A N 1
ATOM 799 C CA . LYS A 1 106 ? 5.219 -7.886 13.596 1.00 91.94 106 LYS A CA 1
ATOM 800 C C . LYS A 1 106 ? 3.936 -8.560 14.107 1.00 91.94 106 LYS A C 1
ATOM 802 O O . LYS A 1 106 ? 2.873 -7.956 14.017 1.00 91.94 106 LYS A O 1
ATOM 807 N N . ARG A 1 107 ? 4.053 -9.788 14.630 1.00 89.38 107 ARG A N 1
ATOM 808 C CA . ARG A 1 107 ? 2.911 -10.645 15.016 1.00 89.38 107 ARG A CA 1
ATOM 809 C C . ARG A 1 107 ? 2.148 -10.158 16.257 1.00 89.38 107 ARG A C 1
ATOM 811 O O . ARG A 1 107 ? 0.955 -10.406 16.326 1.00 89.38 107 ARG A O 1
ATOM 818 N N . ASN A 1 108 ? 2.831 -9.478 17.181 1.00 91.19 108 ASN A N 1
ATOM 819 C CA . ASN A 1 108 ? 2.286 -9.065 18.481 1.00 91.19 108 ASN A CA 1
ATOM 820 C C . ASN A 1 108 ? 2.385 -7.542 18.644 1.00 91.19 108 ASN A C 1
ATOM 822 O O . ASN A 1 108 ? 3.030 -7.040 19.565 1.00 91.19 108 ASN A O 1
ATOM 826 N N . LYS A 1 109 ? 1.845 -6.776 17.691 1.00 92.00 109 LYS A N 1
ATOM 827 C CA . LYS A 1 109 ? 1.822 -5.315 17.817 1.00 92.00 109 LYS A CA 1
ATOM 828 C C . LYS A 1 109 ? 0.593 -4.921 18.640 1.00 92.00 109 LYS A C 1
ATOM 830 O O . LYS A 1 109 ? -0.493 -5.402 18.360 1.00 92.00 109 LYS A O 1
ATOM 835 N N . TYR A 1 110 ? 0.726 -3.960 19.556 1.00 90.25 110 TYR A N 1
ATOM 836 C CA . TYR A 1 110 ? -0.394 -3.433 20.366 1.00 90.25 110 TYR A CA 1
ATOM 837 C C . TYR A 1 110 ? -1.640 -3.052 19.537 1.00 90.25 110 TYR A C 1
ATOM 839 O O . TYR A 1 110 ? -2.773 -3.211 19.967 1.00 90.25 110 TYR A O 1
ATOM 847 N N . SER A 1 111 ? -1.422 -2.583 18.305 1.00 86.12 111 SER A N 1
ATOM 848 C CA . SER A 1 111 ? -2.487 -2.193 17.369 1.00 86.12 111 SER A CA 1
ATOM 849 C C . SER A 1 111 ? -3.181 -3.363 16.664 1.00 86.12 111 SER A C 1
ATOM 851 O O . SER A 1 111 ? -4.046 -3.110 15.834 1.00 86.12 111 SER A O 1
ATOM 853 N N . ASP A 1 112 ? -2.803 -4.619 16.915 1.00 87.31 112 ASP A N 1
ATOM 854 C CA . ASP A 1 112 ? -3.472 -5.778 16.311 1.00 87.31 112 ASP A CA 1
ATOM 855 C C . ASP A 1 112 ? -4.897 -5.966 16.853 1.00 87.31 112 ASP A C 1
ATOM 857 O O . ASP A 1 112 ? -5.776 -6.317 16.072 1.00 87.31 112 ASP A O 1
ATOM 861 N N . ASN A 1 113 ? -5.154 -5.597 18.115 1.00 88.06 113 ASN A N 1
ATOM 862 C CA . ASN A 1 113 ? -6.495 -5.621 18.723 1.00 88.06 113 ASN A CA 1
ATOM 863 C C . ASN A 1 113 ? -7.471 -4.634 18.064 1.00 88.06 113 ASN A C 1
ATOM 86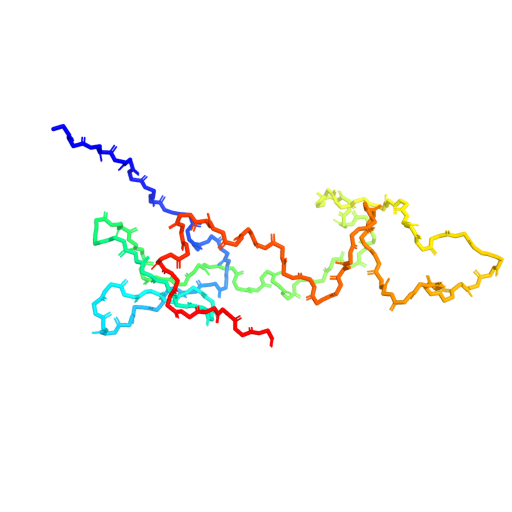5 O O . ASN A 1 113 ? -8.680 -4.819 18.116 1.00 88.06 113 ASN A O 1
ATOM 869 N N . LEU A 1 114 ? -6.946 -3.587 17.424 1.00 87.50 114 LEU A N 1
ATOM 870 C CA . LEU A 1 114 ? -7.746 -2.558 16.757 1.00 87.50 114 LEU A CA 1
ATOM 871 C C . LEU A 1 114 ? -8.061 -2.913 15.296 1.00 87.50 114 LEU A C 1
ATOM 873 O O . LEU A 1 114 ? -8.694 -2.125 14.599 1.00 87.50 114 LEU A O 1
ATOM 877 N N . ILE A 1 115 ? -7.583 -4.050 14.778 1.00 88.00 115 ILE A N 1
ATOM 878 C CA . ILE A 1 115 ? -7.778 -4.444 13.377 1.00 88.00 115 ILE A CA 1
ATOM 879 C C . ILE A 1 115 ? -8.894 -5.481 13.296 1.00 88.00 115 ILE A C 1
ATOM 881 O O . ILE A 1 115 ? -8.667 -6.654 13.575 1.00 88.00 115 ILE A O 1
ATOM 885 N N . LEU A 1 116 ? -10.063 -5.060 12.812 1.00 86.31 116 LEU A N 1
ATOM 886 C CA . LEU A 1 116 ? -11.197 -5.954 12.562 1.00 86.31 116 LEU A CA 1
ATOM 887 C C . LEU A 1 116 ? -11.011 -6.741 11.262 1.00 86.31 116 LEU A C 1
ATOM 889 O O . LEU A 1 116 ? -11.177 -7.956 11.222 1.00 86.31 116 LEU A O 1
ATOM 893 N N . ARG A 1 117 ? -10.607 -6.056 10.184 1.00 87.31 117 ARG A N 1
ATOM 894 C CA . ARG A 1 117 ? -10.385 -6.682 8.875 1.00 87.31 117 ARG A CA 1
ATOM 895 C C . ARG A 1 117 ? -9.114 -6.159 8.234 1.00 87.31 117 ARG A C 1
ATOM 897 O O . ARG A 1 117 ? -8.932 -4.952 8.060 1.00 87.31 117 ARG A O 1
ATOM 904 N N . ARG A 1 118 ? -8.225 -7.072 7.836 1.00 85.94 118 ARG A N 1
ATOM 905 C CA . ARG A 1 118 ? -7.042 -6.717 7.043 1.00 85.94 118 ARG A CA 1
ATOM 906 C C . ARG A 1 118 ? -7.447 -6.415 5.603 1.00 85.94 118 ARG A C 1
ATOM 908 O O . ARG A 1 118 ? -8.376 -7.012 5.076 1.00 85.94 118 ARG A O 1
ATOM 915 N N . ARG A 1 119 ? -6.711 -5.498 4.979 1.00 84.44 119 ARG A N 1
ATOM 916 C CA . ARG A 1 119 ? -6.820 -5.210 3.550 1.00 84.44 119 ARG A CA 1
ATOM 917 C C . ARG A 1 119 ? -6.568 -6.492 2.745 1.00 84.44 119 ARG A C 1
ATOM 919 O O . ARG A 1 119 ? -5.548 -7.150 2.970 1.00 84.44 119 ARG A O 1
ATOM 926 N N . SER A 1 120 ? -7.498 -6.839 1.858 1.00 79.62 120 SER A N 1
ATOM 927 C CA . SER A 1 120 ? -7.304 -7.880 0.845 1.00 79.62 120 SER A CA 1
ATOM 928 C C . SER A 1 120 ? -6.210 -7.441 -0.127 1.00 79.62 120 SER A C 1
ATOM 930 O O . SER A 1 120 ? -6.063 -6.249 -0.389 1.00 79.62 120 SER A O 1
ATOM 932 N N . LYS A 1 121 ? -5.393 -8.391 -0.584 1.00 66.62 121 LYS A N 1
ATOM 933 C CA . LYS A 1 121 ? -4.315 -8.124 -1.537 1.00 66.62 121 LYS A CA 1
ATOM 934 C C . LYS A 1 121 ? -4.794 -8.390 -2.952 1.00 66.62 121 LYS A C 1
ATOM 936 O O . LYS A 1 121 ? -5.558 -9.367 -3.093 1.00 66.62 121 LYS A O 1
#

pLDDT: mean 75.79, std 15.57, range [28.8, 92.0]

Radius of gyration: 20.7 Å; chains: 1; bounding box: 50×37×58 Å

Organism: Cannabis sativa (NCBI:txid3483)

Sequence (121 aa):
MSPTLPVICGSIDISSSTSIKPYALEEACTVWEGVRLIPKNCSATVKQVGNVVVNQKSLGRAGSKRWLGKRPVDHPHGGCEGRAPIGRKKPLTPWGYRALGRRSRKRNKYSDNLILRRRSK